Protein AF-A0A9E5ZJD7-F1 (afdb_monomer_lite)

Radius of gyration: 17.49 Å; chains: 1; bounding box: 54×30×44 Å

Secondary structure (DSSP, 8-state):
------------TTS----TT---SS--HHHHHHHHHTT-HHHHHHHHHHHHHHHHHHHHHHHHHHHHH-TT--HHHHHH--HHHHHH--S--HHHHHHHHHHHHHHHHHHHHHHHTTSS-HHHHHHHHHHHHHHHTT---GGGGGGS-----

pLDDT: mean 76.27, std 19.81, range [24.31, 94.44]

Structure (mmCIF, N/CA/C/O backbone):
data_AF-A0A9E5ZJD7-F1
#
_entry.id   AF-A0A9E5ZJD7-F1
#
loop_
_atom_site.group_PDB
_atom_site.id
_atom_site.type_symbol
_atom_site.label_atom_id
_atom_site.label_alt_id
_atom_site.label_comp_id
_atom_site.label_asym_id
_atom_site.label_entity_id
_atom_site.label_seq_id
_atom_site.pdbx_PDB_ins_code
_atom_site.Cartn_x
_atom_site.Cartn_y
_atom_site.Cartn_z
_atom_site.occupancy
_atom_site.B_iso_or_equiv
_atom_site.auth_seq_id
_atom_site.auth_comp_id
_atom_site.auth_asym_id
_atom_site.auth_atom_id
_atom_site.pdbx_PDB_model_num
ATOM 1 N N . MET A 1 1 ? -37.256 17.111 4.298 1.00 28.66 1 MET A N 1
ATOM 2 C CA . MET A 1 1 ? -36.313 16.261 5.060 1.00 28.66 1 MET A CA 1
ATOM 3 C C . MET A 1 1 ? -36.475 14.826 4.581 1.00 28.66 1 MET A C 1
ATOM 5 O O . MET A 1 1 ? -37.540 14.265 4.783 1.00 28.66 1 MET A O 1
ATOM 9 N N . ARG A 1 2 ? -35.495 14.252 3.872 1.00 24.31 2 ARG A N 1
ATOM 10 C CA . ARG A 1 2 ? -35.510 12.820 3.526 1.00 24.31 2 ARG A CA 1
ATOM 11 C C . ARG A 1 2 ? -34.573 12.101 4.486 1.00 24.31 2 ARG A C 1
ATOM 13 O O . ARG A 1 2 ? -33.364 12.289 4.416 1.00 24.31 2 ARG A O 1
ATOM 20 N N . VAL A 1 3 ? -35.155 11.335 5.400 1.00 25.92 3 VAL A N 1
ATOM 21 C CA . VAL A 1 3 ? -34.428 10.406 6.265 1.00 25.92 3 VAL A CA 1
ATOM 22 C C . VAL A 1 3 ? -34.099 9.197 5.395 1.00 25.92 3 VAL A C 1
ATOM 24 O O . VAL A 1 3 ? -34.987 8.424 5.049 1.00 25.92 3 VAL A O 1
ATOM 27 N N . ILE A 1 4 ? -32.847 9.082 4.957 1.00 31.31 4 ILE A N 1
ATOM 28 C CA . ILE A 1 4 ? -32.360 7.865 4.306 1.00 31.31 4 ILE A CA 1
ATOM 29 C C . ILE A 1 4 ? -31.933 6.941 5.444 1.00 31.31 4 ILE A C 1
ATOM 31 O O . ILE A 1 4 ? -30.939 7.212 6.118 1.00 31.31 4 ILE A O 1
ATOM 35 N N . SER A 1 5 ? -32.716 5.895 5.705 1.00 27.66 5 SER A N 1
ATOM 36 C CA . SER A 1 5 ? -32.288 4.829 6.604 1.00 27.66 5 SER A CA 1
ATOM 37 C C . SER A 1 5 ? -31.182 4.030 5.912 1.00 27.66 5 SER A C 1
ATOM 39 O O . SER A 1 5 ? -31.381 3.434 4.855 1.00 27.66 5 SER A O 1
ATOM 41 N N . PHE A 1 6 ? -29.982 4.049 6.490 1.00 35.59 6 PHE A N 1
ATOM 42 C CA . PHE A 1 6 ? -28.896 3.165 6.084 1.00 35.59 6 PHE A CA 1
ATOM 43 C C . PHE A 1 6 ? -29.057 1.866 6.866 1.00 35.59 6 PHE A C 1
ATOM 45 O O . PHE A 1 6 ? -28.852 1.831 8.076 1.00 35.59 6 PHE A O 1
ATOM 52 N N . SER A 1 7 ? -29.499 0.813 6.184 1.00 36.12 7 SER A N 1
ATOM 53 C CA . SER A 1 7 ? -29.645 -0.518 6.760 1.00 36.12 7 SER A CA 1
ATOM 54 C C . SER A 1 7 ? -28.786 -1.505 5.971 1.00 36.12 7 SER A C 1
ATOM 56 O O . SER A 1 7 ? -28.942 -1.628 4.758 1.00 36.12 7 SER A O 1
ATOM 58 N N . VAL A 1 8 ? -27.900 -2.169 6.720 1.00 38.66 8 VAL A N 1
ATOM 59 C CA . VAL A 1 8 ? -27.121 -3.386 6.434 1.00 38.66 8 VAL A CA 1
ATOM 60 C C . VAL A 1 8 ? -26.114 -3.312 5.275 1.00 38.66 8 VAL A C 1
ATOM 62 O O . VAL A 1 8 ? -26.461 -3.328 4.095 1.00 38.66 8 VAL A O 1
ATOM 65 N N . CYS A 1 9 ? -24.823 -3.348 5.625 1.00 37.72 9 CYS A N 1
ATOM 66 C CA . CYS A 1 9 ? -23.766 -3.831 4.735 1.00 37.72 9 CYS A CA 1
ATOM 67 C C . CYS A 1 9 ? -24.047 -5.305 4.391 1.00 37.72 9 CYS A C 1
ATOM 69 O O . CYS A 1 9 ? -23.669 -6.203 5.138 1.00 37.72 9 CYS A O 1
ATOM 71 N N . SER A 1 10 ? -24.733 -5.579 3.282 1.00 38.12 10 SER A N 1
ATOM 72 C CA . SER A 1 10 ? -24.879 -6.947 2.773 1.00 38.12 10 SER A CA 1
ATOM 73 C C . SER A 1 10 ? -23.703 -7.296 1.859 1.00 38.12 10 SER A C 1
ATOM 75 O O . SER A 1 10 ? -23.498 -6.665 0.822 1.00 38.12 10 SER A O 1
ATOM 77 N N . ILE A 1 11 ? -22.931 -8.317 2.237 1.00 38.16 11 ILE A N 1
ATOM 78 C CA . ILE A 1 11 ? -21.921 -8.944 1.377 1.00 38.16 11 ILE A CA 1
ATOM 79 C C . ILE A 1 11 ? -22.650 -9.960 0.499 1.00 38.16 11 ILE A C 1
ATOM 81 O O . ILE A 1 11 ? -23.208 -10.919 1.021 1.00 38.16 11 ILE A O 1
ATOM 85 N N . ASN A 1 12 ? -22.646 -9.766 -0.821 1.00 34.75 12 ASN A N 1
ATOM 86 C CA . ASN A 1 12 ? -23.123 -10.781 -1.756 1.00 34.75 12 ASN A CA 1
ATOM 87 C C . ASN A 1 12 ? -21.938 -11.338 -2.554 1.00 34.75 12 ASN A C 1
ATOM 89 O O . ASN A 1 12 ? -21.145 -10.581 -3.116 1.00 34.75 12 ASN A O 1
ATOM 93 N N . GLU A 1 13 ? -21.813 -12.665 -2.577 1.00 33.31 13 GLU A N 1
ATOM 94 C CA . GLU A 1 13 ? -20.633 -13.430 -3.022 1.00 33.31 13 GLU A CA 1
ATOM 95 C C . GLU A 1 13 ? -20.294 -13.313 -4.518 1.00 33.31 13 GLU A C 1
ATOM 97 O O . GLU A 1 13 ? -19.307 -13.895 -4.963 1.00 33.31 13 GLU A O 1
ATOM 102 N N . LYS A 1 14 ? -21.069 -12.556 -5.307 1.00 35.25 14 LYS A N 1
ATOM 103 C CA . LYS A 1 14 ? -20.859 -12.462 -6.758 1.00 35.25 14 LYS A CA 1
ATOM 104 C C . LYS A 1 14 ? -20.456 -11.113 -7.322 1.00 35.25 14 LYS A C 1
ATOM 106 O O . LYS A 1 14 ? -19.791 -11.131 -8.341 1.00 35.25 14 LYS A O 1
ATOM 111 N N . ASP A 1 15 ? -20.721 -9.976 -6.692 1.00 36.09 15 ASP A N 1
ATOM 112 C CA . ASP A 1 15 ? -20.309 -8.690 -7.265 1.00 36.09 15 ASP A CA 1
ATOM 113 C C . ASP A 1 15 ? -20.388 -7.589 -6.217 1.00 36.09 15 ASP A C 1
ATOM 115 O O . ASP A 1 15 ? -21.468 -7.354 -5.697 1.00 36.09 15 ASP A O 1
ATOM 119 N N . ARG A 1 16 ? -19.255 -6.898 -5.990 1.00 36.22 16 ARG A N 1
ATOM 120 C CA . ARG A 1 16 ? -19.111 -5.534 -5.423 1.00 36.22 16 ARG A CA 1
ATOM 121 C C . ARG A 1 16 ? -19.791 -5.279 -4.057 1.00 36.22 16 ARG A C 1
ATOM 123 O O . ARG A 1 16 ? -20.867 -5.757 -3.748 1.00 36.22 16 ARG A O 1
ATOM 130 N N . ILE A 1 17 ? -19.155 -4.497 -3.173 1.00 39.06 17 ILE A N 1
ATOM 131 C CA . ILE A 1 17 ? -19.912 -3.998 -2.006 1.00 39.06 17 ILE A CA 1
ATOM 132 C C . ILE A 1 17 ? -20.825 -2.903 -2.557 1.00 39.06 17 ILE A C 1
ATOM 134 O O . ILE A 1 17 ? -20.400 -1.770 -2.747 1.00 39.06 17 ILE A O 1
ATOM 138 N N . GLY A 1 18 ? -22.044 -3.286 -2.921 1.00 35.59 18 GLY A N 1
ATOM 139 C CA . GLY A 1 18 ? -23.097 -2.371 -3.316 1.00 35.59 18 GLY A CA 1
ATOM 140 C C . GLY A 1 18 ? -23.908 -2.006 -2.089 1.00 35.59 18 GLY A C 1
ATOM 141 O O . GLY A 1 18 ? -24.871 -2.689 -1.755 1.00 35.59 18 GLY A O 1
ATOM 142 N N . ILE A 1 19 ? -23.556 -0.903 -1.434 1.00 45.00 19 ILE A N 1
ATOM 143 C CA . ILE A 1 19 ? -24.532 -0.195 -0.603 1.00 45.00 19 ILE A CA 1
ATOM 144 C C . ILE A 1 19 ? -25.601 0.268 -1.583 1.00 45.00 19 ILE A C 1
ATOM 146 O O . ILE A 1 19 ? -25.274 0.984 -2.528 1.00 45.00 19 ILE A O 1
ATOM 150 N N . ARG A 1 20 ? -26.831 -0.236 -1.428 1.00 34.41 20 ARG A N 1
ATOM 151 C CA . ARG A 1 20 ? -27.958 -0.083 -2.365 1.00 34.41 20 ARG A CA 1
ATOM 152 C C . ARG A 1 20 ? -28.041 1.373 -2.870 1.00 34.41 20 ARG A C 1
ATOM 154 O O . ARG A 1 20 ? -28.578 2.231 -2.180 1.00 34.41 20 ARG A O 1
ATOM 161 N N . GLY A 1 21 ? -27.461 1.650 -4.046 1.00 38.81 21 GLY A N 1
ATOM 162 C CA . GLY A 1 21 ? -27.427 2.983 -4.670 1.00 38.81 21 GLY A CA 1
ATOM 163 C C . GLY A 1 21 ? -26.061 3.663 -4.887 1.00 38.81 21 GLY A C 1
ATOM 164 O O . GLY A 1 21 ? -26.052 4.732 -5.491 1.00 38.81 21 GLY A O 1
ATOM 165 N N . TYR A 1 22 ? -24.919 3.097 -4.478 1.00 37.94 22 TYR A N 1
ATOM 166 C CA . TYR A 1 22 ? -23.603 3.731 -4.691 1.00 37.94 22 TYR A CA 1
ATOM 167 C C . TYR A 1 22 ? -22.728 2.965 -5.694 1.00 37.94 22 TYR A C 1
ATOM 169 O O . TYR A 1 22 ? -22.174 1.914 -5.392 1.00 37.94 22 TYR A O 1
ATOM 177 N N . VAL A 1 23 ? -22.580 3.536 -6.896 1.00 36.69 23 VAL A N 1
ATOM 178 C CA . VAL A 1 23 ? -21.703 3.060 -7.988 1.00 36.69 23 VAL A CA 1
ATOM 179 C C . VAL A 1 23 ? -20.382 3.835 -7.974 1.00 36.69 23 VAL A C 1
ATOM 181 O O . VAL A 1 23 ? -19.983 4.436 -8.968 1.00 36.69 23 VAL A O 1
ATOM 184 N N . LYS A 1 24 ? -19.708 3.908 -6.825 1.00 40.78 24 LYS A N 1
ATOM 185 C CA . LYS A 1 24 ? -18.363 4.487 -6.797 1.00 40.78 24 LYS A CA 1
ATOM 186 C C . LYS A 1 24 ? -17.431 3.571 -6.031 1.00 40.78 24 LYS A C 1
ATOM 188 O O . LYS A 1 24 ? -17.580 3.398 -4.829 1.00 40.78 24 LYS A O 1
ATOM 193 N N . ASP A 1 25 ? -16.483 3.005 -6.767 1.00 50.72 25 ASP A N 1
ATOM 194 C CA . ASP A 1 25 ? -15.487 2.034 -6.310 1.00 50.72 25 ASP A CA 1
ATOM 195 C C . ASP A 1 25 ? -14.456 2.618 -5.310 1.00 50.72 25 ASP A C 1
ATOM 197 O O . ASP A 1 25 ? -13.486 1.945 -4.979 1.00 50.72 25 ASP A O 1
ATOM 201 N N . GLU A 1 26 ? -14.647 3.851 -4.820 1.00 58.66 26 GLU A N 1
ATOM 202 C CA . GLU A 1 26 ? -13.714 4.544 -3.921 1.00 58.66 26 GLU A CA 1
ATOM 203 C C . GLU A 1 26 ? -14.426 5.109 -2.691 1.00 58.66 26 GLU A C 1
ATOM 205 O O . GLU A 1 26 ? -15.416 5.847 -2.797 1.00 58.66 26 GLU A O 1
ATOM 210 N N . ILE A 1 27 ? -13.878 4.825 -1.508 1.00 66.00 27 ILE A N 1
ATOM 211 C CA . ILE A 1 27 ? -14.379 5.384 -0.251 1.00 66.00 27 ILE A CA 1
ATOM 212 C C . ILE A 1 27 ? -14.078 6.879 -0.219 1.00 66.00 27 ILE A C 1
ATOM 214 O O . ILE A 1 27 ? -12.941 7.349 -0.092 1.00 66.00 27 ILE A O 1
ATOM 218 N N . THR A 1 28 ? -15.139 7.669 -0.337 1.00 68.56 28 THR A N 1
ATOM 219 C CA . THR A 1 28 ? -15.033 9.120 -0.217 1.00 68.56 28 THR A CA 1
ATOM 220 C C . THR A 1 28 ? -14.861 9.521 1.249 1.00 68.56 28 THR A C 1
ATOM 222 O O . THR A 1 28 ? -15.361 8.856 2.157 1.00 68.56 28 THR A O 1
ATOM 225 N N . LYS A 1 29 ? -14.161 10.636 1.492 1.00 70.44 29 LYS A N 1
ATOM 226 C CA . LYS A 1 29 ? -13.963 11.182 2.845 1.00 70.44 29 LYS A CA 1
ATOM 227 C C . LYS A 1 29 ? -15.289 11.360 3.624 1.00 70.44 29 LYS A C 1
ATOM 229 O O . LYS A 1 29 ? -15.340 10.879 4.751 1.00 70.44 29 LYS A O 1
ATOM 234 N N . PRO A 1 30 ? -16.375 11.907 3.033 1.00 73.44 30 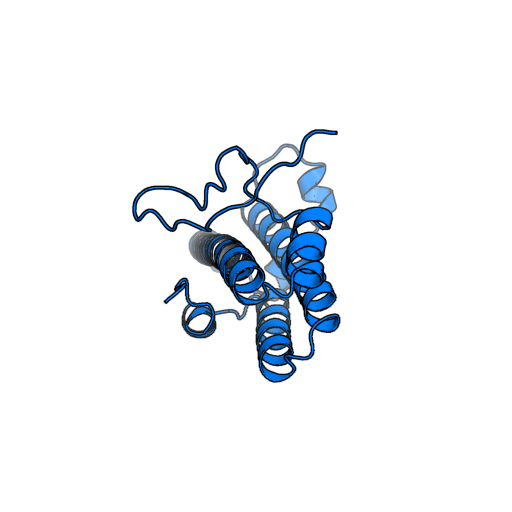PRO A N 1
ATOM 235 C CA . PRO A 1 30 ? -17.669 12.013 3.718 1.00 73.44 30 PRO A CA 1
ATOM 236 C C . PRO A 1 30 ? -18.252 10.663 4.155 1.00 73.44 30 PRO A C 1
ATOM 238 O O . PRO A 1 30 ? -18.942 10.575 5.167 1.00 73.44 30 PRO A O 1
ATOM 241 N N . PHE A 1 31 ? -17.972 9.599 3.399 1.00 74.00 31 PHE A N 1
ATOM 242 C CA . PHE A 1 31 ? -18.470 8.261 3.697 1.00 74.00 31 PHE A CA 1
ATOM 243 C C . PHE A 1 31 ? -17.730 7.626 4.875 1.00 74.00 31 PHE A C 1
ATOM 245 O O . PHE A 1 31 ? -18.345 7.039 5.761 1.00 74.00 31 PHE A O 1
ATOM 252 N N . ALA A 1 32 ? -16.411 7.813 4.932 1.00 76.12 32 ALA A N 1
ATOM 253 C CA . ALA A 1 32 ? -15.623 7.373 6.074 1.00 76.12 32 ALA A CA 1
ATOM 254 C C . ALA A 1 32 ? -15.999 8.122 7.363 1.00 76.12 32 ALA A C 1
ATOM 256 O O . ALA A 1 32 ? -16.164 7.503 8.412 1.00 76.12 32 ALA A O 1
ATOM 257 N N . GLU A 1 33 ? -16.201 9.440 7.279 1.00 76.94 33 GLU A N 1
ATOM 258 C CA . GLU A 1 33 ? -16.643 10.264 8.412 1.00 76.94 33 GLU A CA 1
ATOM 259 C C . GLU A 1 33 ? -18.023 9.841 8.936 1.00 76.94 33 GLU A C 1
ATOM 261 O O . GLU A 1 33 ? -18.242 9.841 10.147 1.00 76.94 33 GLU A O 1
ATOM 266 N N . TYR A 1 34 ? -18.934 9.421 8.050 1.00 82.31 34 TYR A N 1
ATOM 267 C CA . TYR A 1 34 ? -20.234 8.875 8.445 1.00 82.31 34 TYR A CA 1
ATOM 268 C C . TYR A 1 34 ? -20.090 7.628 9.329 1.00 82.31 34 TYR A C 1
ATOM 270 O O . TYR A 1 34 ? -20.705 7.567 10.393 1.00 82.31 34 TYR A O 1
ATOM 278 N N . PHE A 1 35 ? -19.264 6.651 8.941 1.00 81.06 35 PHE A N 1
ATOM 279 C CA . PHE A 1 35 ? -19.062 5.443 9.751 1.00 81.06 35 PHE A CA 1
ATOM 280 C C . PHE A 1 35 ? -18.393 5.740 11.092 1.00 81.06 35 PHE A C 1
ATOM 282 O O . PHE A 1 35 ? -18.823 5.209 12.113 1.00 81.06 35 PHE A O 1
ATOM 289 N N . ILE A 1 36 ? -17.400 6.636 11.111 1.00 80.44 36 ILE A N 1
ATOM 290 C CA . ILE A 1 36 ? -16.744 7.073 12.353 1.00 80.44 36 ILE A CA 1
ATOM 291 C C . ILE A 1 36 ? -17.770 7.720 13.291 1.00 80.44 36 ILE A C 1
ATOM 293 O O . ILE A 1 36 ? -17.838 7.366 14.466 1.00 80.44 36 ILE A O 1
ATOM 297 N N . LYS A 1 37 ? -18.620 8.617 12.773 1.00 83.25 37 LYS A N 1
ATOM 298 C CA . LYS A 1 37 ? -19.654 9.301 13.564 1.00 83.25 37 LYS A CA 1
ATOM 299 C C . LYS A 1 37 ? -20.698 8.340 14.140 1.00 83.25 37 LYS A C 1
ATOM 301 O O . LYS A 1 37 ? -21.195 8.581 15.235 1.00 83.25 37 LYS A O 1
ATOM 306 N N . ASN A 1 38 ? -21.026 7.270 13.418 1.00 83.38 38 ASN A N 1
ATOM 307 C CA . ASN A 1 38 ? -21.976 6.249 13.867 1.00 83.38 38 ASN A CA 1
ATOM 308 C C . ASN A 1 38 ? -21.316 5.098 14.649 1.00 83.38 38 ASN A C 1
ATOM 310 O O . ASN A 1 38 ? -21.993 4.126 14.970 1.00 83.38 38 ASN A O 1
ATOM 314 N N . ASN A 1 39 ? -20.018 5.200 14.960 1.00 78.81 39 ASN A N 1
ATOM 315 C CA . ASN A 1 39 ? -19.233 4.169 15.643 1.00 78.81 39 ASN A CA 1
ATOM 316 C C . ASN A 1 39 ? -19.231 2.796 14.930 1.00 78.81 39 ASN A C 1
ATOM 318 O O . ASN A 1 39 ? -19.053 1.755 15.560 1.00 78.81 39 ASN A O 1
ATOM 322 N N . ASP A 1 40 ? -19.398 2.784 13.606 1.00 82.12 40 ASP A N 1
ATOM 323 C CA . ASP A 1 40 ? -19.409 1.575 12.776 1.00 82.12 40 ASP A CA 1
ATOM 324 C C . ASP A 1 40 ? -18.035 1.354 12.124 1.00 82.12 40 ASP A C 1
ATOM 326 O O . ASP A 1 40 ? -17.822 1.451 10.911 1.00 82.12 40 ASP A O 1
ATOM 330 N N . LEU A 1 41 ? -17.047 1.106 12.986 1.00 79.94 41 LEU A N 1
ATOM 331 C CA . LEU A 1 41 ? -15.654 0.919 12.579 1.00 79.94 41 LEU A CA 1
ATOM 332 C C . LEU A 1 41 ? -15.438 -0.382 11.802 1.00 79.94 41 LEU A C 1
ATOM 334 O O . LEU A 1 41 ? -14.488 -0.482 11.027 1.00 79.94 41 LEU A O 1
ATOM 338 N N . ILE A 1 42 ? -16.308 -1.373 11.996 1.00 80.19 42 ILE A N 1
ATOM 339 C CA . ILE A 1 42 ? -16.219 -2.664 11.313 1.00 80.19 42 ILE A CA 1
ATOM 340 C C . ILE A 1 42 ? -16.533 -2.475 9.826 1.00 80.19 42 ILE 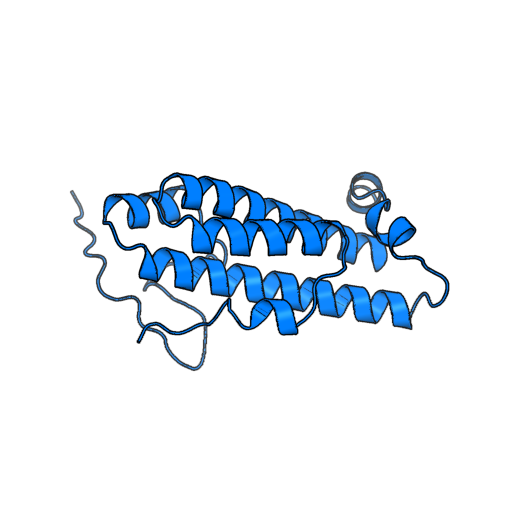A C 1
ATOM 342 O O . ILE A 1 42 ? -15.731 -2.884 8.985 1.00 80.19 42 ILE A O 1
ATOM 346 N N . CYS A 1 43 ? -17.630 -1.790 9.482 1.00 77.75 43 CYS A N 1
ATOM 347 C CA . CYS A 1 43 ? -17.952 -1.512 8.082 1.00 77.75 43 CYS A CA 1
ATOM 348 C C . CYS A 1 43 ? -16.886 -0.644 7.408 1.00 77.75 43 CYS A C 1
ATOM 350 O O . CYS A 1 43 ? -16.499 -0.929 6.271 1.00 77.75 43 CYS A O 1
ATOM 352 N N . LEU A 1 44 ? -16.364 0.369 8.114 1.00 80.50 44 LEU A N 1
ATOM 353 C CA . LEU A 1 44 ? -15.261 1.192 7.612 1.00 80.50 44 LEU A CA 1
ATOM 354 C C . LEU A 1 44 ? -14.042 0.331 7.259 1.00 80.50 44 LEU A C 1
ATOM 356 O O . LEU A 1 44 ? -13.513 0.446 6.153 1.00 80.50 44 LEU A O 1
ATOM 360 N N . LYS A 1 45 ? -13.633 -0.561 8.172 1.00 82.81 45 LYS A N 1
ATOM 361 C CA . LYS A 1 45 ? -12.505 -1.471 7.950 1.00 82.81 45 LYS A CA 1
ATOM 362 C C . LYS A 1 45 ? -12.741 -2.378 6.757 1.00 82.81 45 LYS A C 1
ATOM 364 O O . LYS A 1 45 ? -11.915 -2.402 5.855 1.00 82.81 45 LYS A O 1
ATOM 369 N N . VAL A 1 46 ? -13.882 -3.057 6.692 1.00 80.81 46 VAL A N 1
ATOM 370 C CA . VAL A 1 46 ? -14.189 -4.004 5.607 1.00 80.81 46 VAL A CA 1
ATOM 371 C C . VAL A 1 46 ? -14.160 -3.331 4.234 1.00 80.81 46 VAL A C 1
ATOM 373 O O . VAL A 1 46 ? -13.602 -3.883 3.282 1.00 80.81 46 VAL A O 1
ATOM 376 N N . LEU A 1 47 ? -14.722 -2.126 4.124 1.00 78.38 47 LEU A N 1
ATOM 377 C CA . LEU A 1 47 ? -14.698 -1.356 2.884 1.00 78.38 47 LEU A CA 1
ATOM 378 C C . LEU A 1 47 ? -13.262 -0.971 2.500 1.00 78.38 47 LEU A C 1
ATOM 380 O O . LEU A 1 47 ? -12.838 -1.229 1.370 1.00 78.38 47 LEU A O 1
ATOM 384 N N . CYS A 1 48 ? -12.503 -0.381 3.430 1.00 83.25 48 CYS A N 1
ATOM 385 C CA . CYS A 1 48 ? -11.139 0.080 3.165 1.00 83.25 48 CYS A CA 1
ATOM 386 C C . CYS A 1 48 ? -10.192 -1.082 2.852 1.00 83.25 48 CYS A C 1
ATOM 388 O O . CYS A 1 48 ? -9.403 -1.000 1.914 1.00 83.25 48 CYS A O 1
ATOM 390 N N . GLU A 1 49 ? -10.297 -2.188 3.586 1.00 85.38 49 GLU A N 1
ATOM 391 C CA . GLU A 1 49 ? -9.508 -3.399 3.366 1.00 85.38 49 GLU A CA 1
ATOM 392 C C . GLU A 1 49 ? -9.751 -4.000 1.986 1.00 85.38 49 GLU A C 1
ATOM 394 O O . GLU A 1 49 ? -8.804 -4.423 1.318 1.00 85.38 49 GLU A O 1
ATOM 399 N N . LYS A 1 50 ? -11.006 -3.998 1.523 1.00 82.06 50 LYS A N 1
ATOM 400 C CA . LYS A 1 50 ? -11.347 -4.453 0.176 1.00 82.06 50 LYS A CA 1
ATOM 401 C C . LYS A 1 50 ? -10.667 -3.589 -0.886 1.00 82.06 50 LYS A C 1
ATOM 403 O O . LYS A 1 50 ? -10.044 -4.136 -1.795 1.00 82.06 50 LYS A O 1
ATOM 408 N N . GLU A 1 51 ? -10.758 -2.266 -0.764 1.00 83.56 51 GLU A N 1
ATOM 409 C CA . GLU A 1 51 ? -10.160 -1.333 -1.727 1.00 83.56 51 GLU A CA 1
ATOM 410 C C . GLU A 1 51 ? -8.622 -1.427 -1.739 1.00 83.56 51 GLU A C 1
ATOM 412 O O . GLU A 1 51 ? -8.010 -1.532 -2.806 1.00 83.56 51 GLU A O 1
ATOM 417 N N . ILE A 1 52 ? -7.999 -1.475 -0.556 1.00 87.31 52 ILE A N 1
ATOM 418 C CA . ILE A 1 52 ? -6.548 -1.640 -0.383 1.00 87.31 52 ILE A CA 1
ATOM 419 C C . ILE A 1 52 ? -6.073 -2.936 -1.031 1.00 87.31 52 ILE A C 1
ATOM 421 O O . ILE A 1 52 ? -5.090 -2.933 -1.773 1.00 87.31 52 ILE A O 1
ATOM 425 N N . ARG A 1 53 ? -6.777 -4.044 -0.786 1.00 87.44 53 ARG A N 1
ATOM 426 C CA . ARG A 1 53 ? -6.398 -5.348 -1.323 1.00 87.44 53 ARG A CA 1
ATOM 427 C C . ARG A 1 53 ? -6.400 -5.363 -2.847 1.00 87.44 53 ARG A C 1
ATOM 429 O O . ARG A 1 53 ? -5.400 -5.777 -3.426 1.00 87.44 53 ARG A O 1
ATOM 436 N N . PHE A 1 54 ? -7.469 -4.887 -3.487 1.00 85.19 54 PHE A N 1
ATOM 437 C CA . PHE A 1 54 ? -7.535 -4.854 -4.952 1.00 85.19 54 PHE A CA 1
ATOM 438 C C . PHE A 1 54 ? -6.416 -4.008 -5.554 1.00 85.19 54 PHE A C 1
ATOM 440 O O . PHE A 1 54 ? -5.701 -4.475 -6.438 1.00 85.19 54 PHE A O 1
ATOM 447 N N . LYS A 1 55 ? -6.206 -2.794 -5.032 1.00 86.94 55 LYS A N 1
ATOM 448 C CA . LYS A 1 55 ? -5.165 -1.900 -5.552 1.00 86.94 55 LYS A CA 1
ATOM 449 C C . LYS A 1 55 ? -3.753 -2.464 -5.321 1.00 86.94 55 LYS A C 1
ATOM 451 O O . LYS A 1 55 ? -2.908 -2.330 -6.200 1.00 86.94 55 LYS A O 1
ATOM 456 N N . ILE A 1 56 ? -3.481 -3.142 -4.198 1.00 90.19 56 ILE A N 1
ATOM 457 C CA . ILE A 1 56 ? -2.185 -3.818 -3.987 1.00 90.19 56 ILE A CA 1
ATOM 458 C C . ILE A 1 56 ? -2.020 -5.012 -4.933 1.00 90.19 56 ILE A C 1
ATOM 460 O O . ILE A 1 56 ? -0.934 -5.203 -5.478 1.00 90.19 56 ILE A O 1
ATOM 464 N N . GLU A 1 57 ? -3.062 -5.815 -5.149 1.00 89.00 57 GLU A N 1
ATOM 465 C CA . GLU A 1 57 ? -3.015 -6.942 -6.087 1.00 89.00 57 GLU A CA 1
ATOM 466 C C . GLU A 1 57 ? -2.737 -6.471 -7.529 1.00 89.00 57 GLU A C 1
ATOM 468 O O . GLU A 1 57 ? -1.907 -7.080 -8.213 1.00 89.00 57 GLU A O 1
ATOM 473 N N . ASP A 1 58 ? -3.327 -5.350 -7.956 1.00 87.81 58 ASP A N 1
ATOM 474 C CA . ASP A 1 58 ? -3.038 -4.716 -9.249 1.00 87.81 58 ASP A CA 1
ATOM 475 C C . ASP A 1 58 ? -1.594 -4.204 -9.343 1.00 87.81 58 ASP A C 1
ATOM 477 O O . ASP A 1 58 ? -0.915 -4.445 -10.350 1.00 87.81 58 ASP A O 1
ATOM 481 N N . THR A 1 59 ? -1.080 -3.563 -8.287 1.00 89.06 59 THR A N 1
ATOM 482 C CA . THR A 1 59 ? 0.326 -3.135 -8.218 1.00 89.06 59 THR A CA 1
ATOM 483 C C . THR A 1 59 ? 1.268 -4.335 -8.307 1.00 89.06 59 THR A C 1
ATOM 485 O O . THR A 1 59 ? 2.204 -4.320 -9.104 1.00 89.06 59 THR A O 1
ATOM 488 N N . LEU A 1 60 ? 1.003 -5.417 -7.567 1.00 91.25 60 LEU A N 1
ATOM 489 C CA . LEU A 1 60 ? 1.798 -6.650 -7.614 1.00 91.25 60 LEU A CA 1
ATOM 490 C C . LEU A 1 60 ? 1.809 -7.280 -9.009 1.00 91.25 60 LEU A C 1
ATOM 492 O O . LEU A 1 60 ? 2.851 -7.754 -9.467 1.00 91.25 60 LEU A O 1
ATOM 496 N N . LYS A 1 61 ? 0.661 -7.278 -9.694 1.00 90.06 61 LYS A N 1
ATOM 497 C CA . LYS A 1 61 ? 0.554 -7.754 -11.075 1.00 90.06 61 LYS A CA 1
ATOM 498 C C . LYS A 1 61 ? 1.376 -6.883 -12.024 1.00 90.06 61 LYS A C 1
ATOM 500 O O . LYS A 1 61 ? 2.096 -7.420 -12.858 1.00 90.06 61 LYS A O 1
ATOM 505 N N . CYS A 1 62 ? 1.336 -5.560 -11.864 1.00 89.50 62 CYS A N 1
ATOM 506 C CA . CYS A 1 62 ? 2.162 -4.654 -12.661 1.00 89.50 62 CYS A CA 1
ATOM 507 C C . CYS A 1 62 ? 3.660 -4.861 -12.401 1.00 89.50 62 CYS A C 1
ATOM 509 O O . CYS A 1 62 ? 4.414 -4.964 -13.360 1.00 89.50 62 CYS A O 1
ATOM 511 N N . VAL A 1 63 ? 4.094 -4.996 -11.140 1.00 90.38 63 VAL A N 1
ATOM 512 C CA . VAL A 1 63 ? 5.501 -5.293 -10.796 1.00 90.38 63 VAL A CA 1
ATOM 513 C C . VAL A 1 63 ? 5.962 -6.591 -11.453 1.00 90.38 63 VAL A C 1
ATOM 515 O O . VAL A 1 63 ? 7.070 -6.648 -11.983 1.00 90.38 63 VAL A O 1
ATOM 518 N N . LYS A 1 64 ? 5.120 -7.632 -11.436 1.00 90.88 64 LYS A N 1
ATOM 519 C CA . LYS A 1 64 ? 5.420 -8.897 -12.109 1.00 90.88 64 LYS A CA 1
ATOM 520 C C . LYS A 1 64 ? 5.645 -8.680 -13.609 1.00 90.88 64 LYS A C 1
ATOM 522 O O . LYS A 1 64 ? 6.695 -9.069 -14.104 1.00 90.88 64 LYS A O 1
ATOM 527 N N . ASN A 1 65 ? 4.718 -8.003 -14.285 1.00 89.81 65 ASN A N 1
ATOM 528 C CA . ASN A 1 65 ? 4.837 -7.732 -15.717 1.00 89.81 65 ASN A CA 1
ATOM 529 C C . ASN A 1 65 ? 6.095 -6.903 -16.038 1.00 89.81 65 ASN A C 1
ATOM 531 O O . ASN A 1 65 ? 6.775 -7.184 -17.014 1.00 89.81 65 ASN A O 1
ATOM 535 N N . VAL A 1 66 ? 6.448 -5.913 -15.204 1.00 88.62 66 VAL A N 1
ATOM 536 C CA . VAL A 1 66 ? 7.669 -5.111 -15.415 1.00 88.62 66 VAL A CA 1
ATOM 537 C C . VAL A 1 66 ? 8.913 -5.976 -15.320 1.00 88.62 66 VAL A C 1
ATOM 539 O O . VAL A 1 66 ? 9.810 -5.824 -16.137 1.00 88.62 66 VAL A O 1
ATOM 542 N N . LYS A 1 67 ? 8.969 -6.907 -14.369 1.00 88.81 67 LYS A N 1
ATOM 543 C CA . LYS A 1 67 ? 10.110 -7.821 -14.254 1.00 88.81 67 LYS A CA 1
ATOM 544 C C . LYS A 1 67 ? 10.193 -8.817 -15.409 1.00 88.81 67 LYS A C 1
ATOM 546 O O . LYS A 1 67 ? 11.295 -9.229 -15.742 1.00 88.81 67 LYS A O 1
ATOM 551 N N . GLU A 1 68 ? 9.061 -9.206 -15.991 1.00 90.31 68 GLU A N 1
ATOM 552 C CA . GLU A 1 68 ? 9.012 -10.093 -17.160 1.00 90.31 68 GLU A CA 1
ATOM 553 C C . GLU A 1 68 ? 9.453 -9.364 -18.441 1.00 90.31 68 GLU A C 1
ATOM 555 O O . GLU A 1 68 ? 10.290 -9.886 -19.174 1.00 90.31 68 GLU A O 1
ATOM 560 N N . ASP A 1 69 ? 8.969 -8.138 -18.666 1.00 88.50 69 ASP A N 1
ATOM 561 C CA . ASP A 1 69 ? 9.255 -7.360 -19.882 1.00 88.50 69 ASP A CA 1
ATOM 562 C C . ASP A 1 69 ? 10.604 -6.613 -19.818 1.00 88.50 69 ASP A C 1
ATOM 564 O O . ASP A 1 69 ? 11.252 -6.389 -20.841 1.00 88.50 69 ASP A O 1
ATOM 568 N N . TYR A 1 70 ? 11.058 -6.242 -18.615 1.00 87.69 70 TYR A N 1
ATOM 569 C CA . TYR A 1 70 ? 12.276 -5.462 -18.374 1.00 87.69 70 TYR A CA 1
ATOM 570 C C . TYR A 1 70 ? 13.182 -6.140 -17.331 1.00 87.69 70 TYR A C 1
ATOM 572 O O . TYR A 1 70 ? 13.358 -5.668 -16.208 1.00 87.69 70 TYR A O 1
ATOM 580 N N . LEU A 1 71 ? 13.818 -7.247 -17.725 1.00 81.38 71 LEU A N 1
ATOM 581 C CA . LEU A 1 71 ? 14.641 -8.106 -16.851 1.00 81.38 71 LEU A CA 1
ATOM 582 C C . LEU A 1 71 ? 15.808 -7.399 -16.134 1.00 81.38 71 LEU A C 1
ATOM 584 O O . LEU A 1 71 ? 16.284 -7.889 -15.112 1.00 81.38 71 LEU A O 1
ATOM 588 N N . LYS A 1 72 ? 16.296 -6.275 -16.673 1.00 85.94 72 LYS A N 1
ATOM 589 C CA . LYS A 1 72 ? 17.404 -5.495 -16.091 1.00 85.94 72 LYS A CA 1
ATOM 590 C C . LYS A 1 72 ? 16.937 -4.354 -15.186 1.00 85.94 72 LYS A C 1
ATOM 592 O O . LYS A 1 72 ? 17.778 -3.747 -14.534 1.00 85.94 72 LYS A O 1
ATOM 597 N N . THR A 1 73 ? 15.636 -4.059 -15.153 1.00 86.25 73 THR A N 1
ATOM 598 C CA . THR A 1 73 ? 15.122 -2.911 -14.407 1.00 86.25 73 THR A CA 1
ATOM 599 C C . THR A 1 73 ? 15.157 -3.180 -12.912 1.00 86.25 73 THR A C 1
ATOM 601 O O . THR A 1 73 ? 14.586 -4.155 -12.412 1.00 86.25 73 THR A O 1
ATOM 604 N N . THR A 1 74 ? 15.814 -2.285 -12.186 1.00 88.19 74 THR A N 1
ATOM 605 C CA . THR A 1 74 ? 15.904 -2.359 -10.728 1.00 88.19 74 THR A CA 1
ATOM 606 C C . THR A 1 74 ? 14.649 -1.780 -10.076 1.00 88.19 74 THR A C 1
ATOM 608 O O . THR A 1 74 ? 13.936 -0.958 -10.650 1.00 88.19 74 THR A O 1
ATOM 611 N N . THR A 1 75 ? 14.355 -2.181 -8.838 1.00 86.31 75 THR A N 1
ATOM 612 C CA . THR A 1 75 ? 13.222 -1.613 -8.085 1.00 86.31 75 THR A CA 1
ATOM 613 C C . THR A 1 75 ? 13.366 -0.094 -7.896 1.00 86.31 75 THR A C 1
ATOM 615 O O . THR A 1 75 ? 12.369 0.618 -7.888 1.00 86.31 75 THR A O 1
ATOM 618 N N . GLU A 1 76 ? 14.595 0.414 -7.780 1.00 87.25 76 GLU A N 1
ATOM 619 C CA . GLU A 1 76 ? 14.892 1.846 -7.629 1.00 87.25 76 GLU A CA 1
ATOM 620 C C . GLU A 1 76 ? 14.537 2.645 -8.888 1.00 87.25 76 GLU A C 1
ATOM 622 O O . GLU A 1 76 ? 13.951 3.723 -8.791 1.00 87.25 76 GLU A O 1
ATOM 627 N N . GLU A 1 77 ? 14.797 2.092 -10.073 1.00 86.62 77 GLU A N 1
ATOM 628 C CA . GLU A 1 77 ? 14.362 2.674 -11.350 1.00 86.62 77 GLU A CA 1
ATOM 629 C C . GLU A 1 77 ? 12.835 2.678 -11.481 1.00 86.62 77 GLU A C 1
ATOM 631 O O . GLU A 1 77 ? 12.256 3.639 -11.983 1.00 86.62 77 GLU A O 1
ATOM 636 N N . MET A 1 78 ? 12.158 1.632 -10.990 1.00 88.06 78 MET A N 1
ATOM 637 C CA . MET A 1 78 ? 10.690 1.588 -10.991 1.00 88.06 78 MET A CA 1
ATOM 638 C C . MET A 1 78 ? 10.084 2.665 -10.084 1.00 88.06 78 MET A C 1
ATOM 640 O O . MET A 1 78 ? 9.069 3.259 -10.441 1.00 88.06 78 MET A O 1
ATOM 644 N N . ILE A 1 79 ? 10.693 2.904 -8.918 1.00 87.75 79 ILE A N 1
ATOM 645 C CA . ILE A 1 79 ? 10.232 3.895 -7.934 1.00 87.75 79 ILE A CA 1
ATOM 646 C C . ILE A 1 79 ? 10.544 5.322 -8.394 1.00 87.75 79 ILE A C 1
ATOM 648 O O . ILE A 1 79 ? 9.716 6.210 -8.219 1.00 87.75 79 ILE A O 1
ATOM 652 N N . SER A 1 80 ? 11.725 5.551 -8.972 1.00 87.25 80 SER A N 1
ATOM 653 C CA . SER A 1 80 ? 12.181 6.885 -9.396 1.00 87.25 80 SER A CA 1
ATOM 654 C C . SER A 1 80 ? 11.587 7.353 -10.728 1.00 87.25 80 SER A C 1
ATOM 656 O O . SER A 1 80 ? 11.851 8.472 -11.168 1.00 87.25 80 SER A O 1
ATOM 658 N N . TYR A 1 81 ? 10.766 6.522 -11.371 1.00 87.06 81 TYR A N 1
ATOM 659 C CA . TYR A 1 81 ? 10.155 6.832 -12.654 1.00 87.06 81 TYR A CA 1
ATOM 660 C C . TYR A 1 81 ? 9.265 8.083 -12.586 1.00 87.06 81 TYR A C 1
ATOM 662 O O . TYR A 1 81 ? 8.305 8.135 -11.811 1.00 87.06 81 TYR A O 1
ATOM 670 N N . ASN A 1 82 ? 9.551 9.067 -13.447 1.00 84.56 82 ASN A N 1
ATOM 671 C CA . ASN A 1 82 ? 8.823 10.332 -13.470 1.00 84.56 82 ASN A CA 1
ATOM 672 C C . ASN A 1 82 ? 7.380 10.138 -13.957 1.00 84.56 82 ASN A C 1
ATOM 674 O O . ASN A 1 82 ? 7.100 9.989 -15.151 1.00 84.56 82 ASN A O 1
ATOM 678 N N . LEU A 1 83 ? 6.452 10.165 -13.003 1.00 83.69 83 LEU A N 1
ATOM 679 C CA . LEU A 1 83 ? 5.036 10.002 -13.278 1.00 83.69 83 LEU A CA 1
ATOM 680 C C . LEU A 1 83 ? 4.448 11.185 -14.053 1.00 83.69 83 LEU A C 1
ATOM 682 O O . LEU A 1 83 ? 3.586 10.968 -14.903 1.00 83.69 83 LEU A O 1
ATOM 686 N N . GLU A 1 84 ? 4.908 12.412 -13.799 1.00 84.06 84 GLU A N 1
ATOM 687 C CA . GLU A 1 84 ? 4.396 13.602 -14.486 1.00 84.06 84 GLU A CA 1
ATOM 688 C C . GLU A 1 84 ? 4.704 13.557 -15.979 1.00 84.06 84 GLU A C 1
ATOM 690 O O . GLU A 1 84 ? 3.847 13.869 -16.806 1.00 84.06 84 GLU A O 1
ATOM 695 N N . ASP A 1 85 ? 5.916 13.134 -16.334 1.00 82.62 85 ASP A N 1
ATOM 696 C CA . ASP A 1 85 ? 6.317 13.001 -17.733 1.00 82.62 85 ASP A CA 1
ATOM 697 C C . ASP A 1 85 ? 5.490 11.920 -18.426 1.00 82.62 85 ASP A C 1
ATOM 699 O O . ASP A 1 85 ? 4.979 12.134 -19.526 1.00 82.62 85 ASP A O 1
ATOM 703 N N . TYR A 1 86 ? 5.246 10.793 -17.757 1.00 83.56 86 TYR A N 1
ATOM 704 C CA . TYR A 1 86 ? 4.340 9.774 -18.278 1.00 83.56 86 TYR A CA 1
ATOM 705 C C . TYR A 1 86 ? 2.902 10.268 -18.434 1.00 83.56 86 TYR A C 1
ATOM 707 O O . TYR A 1 86 ? 2.277 9.966 -19.440 1.00 83.56 86 TYR A O 1
ATOM 715 N N . GLN A 1 87 ? 2.377 11.065 -17.503 1.00 82.56 87 GLN A N 1
ATOM 716 C CA . GLN A 1 87 ? 1.030 11.634 -17.627 1.00 82.56 87 GLN A CA 1
ATOM 717 C C . GLN A 1 87 ? 0.920 12.649 -18.775 1.00 82.56 87 GLN A C 1
ATOM 719 O O . GLN A 1 87 ? -0.135 12.754 -19.404 1.00 82.56 87 GLN A O 1
ATOM 724 N N . LYS A 1 88 ? 2.002 13.380 -19.077 1.00 84.88 88 LYS A N 1
ATOM 725 C CA . LYS A 1 88 ? 2.085 14.281 -20.241 1.00 84.88 88 LYS A CA 1
ATOM 726 C C . LYS A 1 88 ? 2.182 13.503 -21.554 1.00 84.88 88 LYS A C 1
ATOM 728 O O . LYS A 1 88 ? 1.691 13.961 -22.588 1.00 84.88 88 LYS A O 1
ATOM 733 N N . THR A 1 89 ? 2.801 12.326 -21.523 1.00 77.75 89 THR A N 1
ATOM 734 C CA . THR A 1 89 ? 2.997 11.493 -22.706 1.00 77.75 89 THR A CA 1
ATOM 735 C C . THR A 1 89 ? 1.755 10.631 -22.946 1.00 77.75 89 THR A C 1
ATOM 737 O O . THR A 1 89 ? 1.369 9.817 -22.121 1.00 77.75 89 THR A O 1
ATOM 740 N N . LYS A 1 90 ? 1.109 10.740 -24.112 1.00 76.12 90 LYS A N 1
ATOM 741 C CA . LYS A 1 90 ? -0.044 9.875 -24.455 1.00 76.12 90 LYS A CA 1
ATOM 742 C C . LYS A 1 90 ? 0.352 8.427 -24.802 1.00 76.12 90 LYS A C 1
ATOM 744 O O . LYS A 1 90 ? -0.484 7.671 -25.294 1.00 76.12 90 LYS A O 1
ATOM 749 N N . SER A 1 91 ? 1.614 8.042 -24.605 1.00 79.62 91 SER A N 1
ATOM 750 C CA . SER A 1 91 ? 2.125 6.711 -24.930 1.00 79.62 91 SER A CA 1
ATOM 751 C C . SER A 1 91 ? 2.066 5.780 -23.721 1.00 79.62 91 SER A C 1
ATOM 753 O O . SER A 1 91 ? 2.351 6.153 -22.586 1.00 79.62 91 SER A O 1
ATOM 755 N N . TYR A 1 92 ? 1.687 4.530 -23.972 1.00 81.69 92 TYR A N 1
ATOM 756 C CA . TYR A 1 92 ? 1.662 3.500 -22.944 1.00 81.69 92 TYR A CA 1
ATOM 757 C C . TYR A 1 92 ? 3.086 3.099 -22.546 1.00 81.69 92 TYR A C 1
ATOM 759 O O . TYR A 1 92 ? 3.890 2.731 -23.400 1.00 81.69 92 TYR A O 1
ATOM 767 N N . HIS A 1 93 ? 3.372 3.102 -21.244 1.00 85.12 93 HIS A N 1
ATOM 768 C CA . HIS A 1 93 ? 4.628 2.615 -20.686 1.00 85.12 93 HIS A CA 1
ATOM 769 C C . HIS A 1 93 ? 4.353 1.823 -19.411 1.00 85.12 93 HIS A C 1
ATOM 771 O O . HIS A 1 93 ? 3.652 2.290 -18.510 1.00 85.12 93 HIS A O 1
ATOM 777 N N . LEU A 1 94 ? 4.902 0.613 -19.320 1.00 87.56 94 LEU A N 1
ATOM 778 C CA . LEU A 1 94 ? 4.570 -0.321 -18.247 1.00 87.56 94 LEU A CA 1
ATOM 779 C C . LEU A 1 94 ? 5.029 0.188 -16.868 1.00 87.56 94 LEU A C 1
ATOM 781 O O . LEU A 1 94 ? 4.279 0.102 -15.896 1.00 87.56 94 LEU A O 1
ATOM 785 N N . ILE A 1 95 ? 6.221 0.793 -16.803 1.00 88.19 95 ILE A N 1
ATOM 786 C CA . ILE A 1 95 ? 6.747 1.416 -15.576 1.00 88.19 95 ILE A CA 1
ATOM 787 C C . ILE A 1 95 ? 5.921 2.658 -15.204 1.00 88.19 95 ILE A C 1
ATOM 789 O O . ILE A 1 95 ? 5.638 2.880 -14.031 1.00 88.19 95 ILE A O 1
ATOM 793 N N . GLY A 1 96 ? 5.425 3.412 -16.193 1.00 87.69 96 GLY A N 1
ATOM 794 C CA . GLY A 1 96 ? 4.538 4.555 -15.945 1.00 87.69 96 GLY A CA 1
ATOM 795 C C . GLY A 1 96 ? 3.181 4.135 -15.393 1.00 87.69 96 GLY A C 1
ATOM 796 O O . GLY A 1 96 ? 2.675 4.720 -14.434 1.00 87.69 96 GLY A O 1
ATOM 797 N N . LYS A 1 97 ? 2.627 3.037 -15.916 1.00 88.69 97 LYS A N 1
ATOM 798 C CA . LYS A 1 97 ? 1.432 2.399 -15.358 1.00 88.69 97 LYS A CA 1
ATOM 799 C C . LYS A 1 97 ? 1.667 1.927 -13.922 1.00 88.69 97 LYS A C 1
ATOM 801 O O . LYS A 1 97 ? 0.821 2.194 -13.072 1.00 88.69 97 LYS A O 1
ATOM 806 N N . LEU A 1 98 ? 2.794 1.268 -13.640 1.00 89.56 98 LEU A N 1
ATOM 807 C CA . LEU A 1 98 ? 3.170 0.856 -12.282 1.00 89.56 98 LEU A CA 1
ATOM 808 C C . LEU A 1 98 ? 3.265 2.063 -11.336 1.00 89.56 98 LEU A C 1
ATOM 810 O O . LEU A 1 98 ? 2.688 2.023 -10.250 1.00 89.56 98 LEU A O 1
ATOM 814 N N . SER A 1 99 ? 3.937 3.135 -11.758 1.00 88.62 99 SER A N 1
ATOM 815 C CA . SER A 1 99 ? 4.077 4.368 -10.977 1.00 88.62 99 SER A CA 1
ATOM 816 C C . SER A 1 99 ? 2.706 4.987 -10.660 1.00 88.62 99 SER A C 1
ATOM 818 O O . SER A 1 99 ? 2.411 5.280 -9.502 1.00 88.62 99 SER A O 1
ATOM 820 N N . SER A 1 100 ? 1.785 5.025 -11.634 1.00 87.88 100 SER A N 1
ATOM 821 C CA . SER A 1 100 ? 0.405 5.492 -11.416 1.00 87.88 100 SER A CA 1
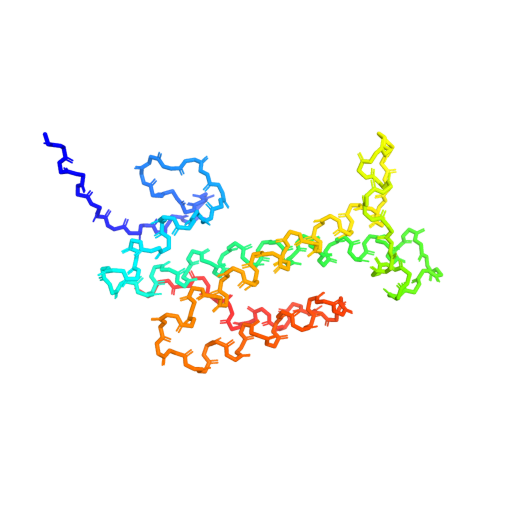ATOM 822 C C . SER A 1 100 ? -0.381 4.635 -10.415 1.00 87.88 100 SER A C 1
ATOM 824 O O . SER A 1 100 ? -1.086 5.172 -9.558 1.00 87.88 100 SER A O 1
ATOM 826 N N . TRP A 1 101 ? -0.288 3.303 -10.500 1.00 86.56 101 TRP A N 1
ATOM 827 C CA . TRP A 1 101 ? -0.940 2.420 -9.524 1.00 86.56 101 TRP A CA 1
ATOM 828 C C . TRP A 1 101 ? -0.354 2.589 -8.127 1.00 86.56 101 TRP A C 1
ATOM 830 O O . TRP A 1 101 ? -1.114 2.652 -7.160 1.00 86.56 101 TRP A O 1
ATOM 840 N N . SER A 1 102 ? 0.971 2.722 -8.041 1.00 88.81 102 SER A N 1
ATOM 841 C CA . SER A 1 102 ? 1.716 2.911 -6.794 1.00 88.81 102 SER A CA 1
ATOM 842 C C . SER A 1 102 ? 1.321 4.218 -6.106 1.00 88.81 102 SER A C 1
ATOM 844 O O . SER A 1 102 ? 0.986 4.210 -4.926 1.00 88.81 102 SER A O 1
ATOM 846 N N . GLU A 1 103 ? 1.241 5.327 -6.841 1.00 89.69 103 GLU A N 1
ATOM 847 C CA . GLU A 1 103 ? 0.769 6.603 -6.295 1.00 89.69 103 GLU A CA 1
ATOM 848 C C . GLU A 1 103 ? -0.668 6.494 -5.756 1.00 89.69 103 GLU A C 1
ATOM 850 O O . GLU A 1 103 ? -0.948 6.892 -4.624 1.00 89.69 103 GLU A O 1
ATOM 855 N N . LYS A 1 104 ? -1.579 5.876 -6.520 1.00 88.12 104 LYS A N 1
ATOM 856 C CA . LYS A 1 104 ? -2.984 5.712 -6.110 1.00 88.12 104 LYS A CA 1
ATOM 857 C C . LYS A 1 104 ? -3.134 4.908 -4.821 1.00 88.12 104 LYS A C 1
ATOM 859 O O . LYS A 1 104 ? -3.929 5.294 -3.962 1.00 88.12 104 LYS A O 1
ATOM 864 N N . ILE A 1 105 ? -2.401 3.801 -4.669 1.00 89.81 105 ILE A N 1
ATOM 865 C CA . ILE A 1 105 ? -2.461 3.009 -3.433 1.00 89.81 105 ILE A CA 1
ATOM 866 C C . ILE A 1 105 ? -1.841 3.764 -2.253 1.00 89.81 105 ILE A C 1
ATOM 868 O O . ILE A 1 105 ? -2.401 3.727 -1.161 1.00 89.81 105 ILE A O 1
ATOM 872 N N . LEU A 1 106 ? -0.746 4.502 -2.457 1.00 92.19 106 LEU A N 1
ATOM 873 C CA . LEU A 1 106 ? -0.120 5.298 -1.397 1.00 92.19 106 LEU A CA 1
ATOM 874 C C . LEU A 1 106 ? -1.037 6.422 -0.913 1.00 92.19 106 LEU A C 1
ATOM 876 O O . LEU A 1 106 ? -1.188 6.622 0.292 1.00 92.19 106 LEU A O 1
ATOM 880 N N . LEU A 1 107 ? -1.710 7.115 -1.833 1.00 90.12 107 LEU A N 1
ATOM 881 C CA . LEU A 1 107 ? -2.718 8.118 -1.491 1.00 90.12 107 LEU A CA 1
ATOM 882 C C . LEU A 1 107 ? -3.879 7.505 -0.699 1.00 90.12 107 LEU A C 1
ATOM 884 O O . LEU A 1 107 ? -4.319 8.093 0.292 1.00 90.12 107 LEU A O 1
ATOM 888 N N . LEU A 1 108 ? -4.352 6.318 -1.095 1.00 87.44 108 LEU A N 1
ATOM 889 C CA . LEU A 1 108 ? -5.401 5.600 -0.373 1.00 87.44 108 LEU A CA 1
ATOM 890 C C . LEU A 1 108 ? -4.949 5.216 1.044 1.00 87.44 108 LEU A C 1
ATOM 892 O O . LEU A 1 108 ? -5.660 5.507 2.005 1.00 87.44 108 LEU A O 1
ATOM 896 N N . LEU A 1 109 ? -3.764 4.616 1.188 1.00 90.81 109 LEU A N 1
ATOM 897 C CA . LEU A 1 109 ? -3.214 4.206 2.483 1.00 90.81 109 LEU A CA 1
ATOM 898 C C . LEU A 1 109 ? -2.987 5.404 3.405 1.00 90.81 109 LEU A C 1
ATOM 900 O O . LEU A 1 109 ? -3.392 5.360 4.563 1.00 90.81 109 LEU A O 1
ATOM 904 N N . ASN A 1 110 ? -2.425 6.503 2.897 1.00 90.75 110 ASN A N 1
ATOM 905 C CA . ASN A 1 110 ? -2.231 7.727 3.675 1.00 90.75 110 ASN A CA 1
ATOM 906 C C . ASN A 1 110 ? -3.566 8.323 4.145 1.00 90.75 110 ASN A C 1
ATOM 908 O O . ASN A 1 110 ? -3.701 8.696 5.313 1.00 90.75 110 ASN A O 1
ATOM 912 N N . ARG A 1 111 ? -4.577 8.374 3.265 1.00 87.75 111 ARG A N 1
ATOM 913 C CA . ARG A 1 111 ? -5.931 8.818 3.637 1.00 87.75 111 ARG A CA 1
ATOM 914 C C . ARG A 1 111 ? -6.537 7.908 4.699 1.00 87.75 111 ARG A C 1
ATOM 916 O O . ARG A 1 111 ? -7.112 8.411 5.660 1.00 87.75 111 ARG A O 1
ATOM 923 N N . TYR A 1 112 ? -6.384 6.596 4.552 1.00 87.31 112 TYR A N 1
ATOM 924 C CA . TYR A 1 112 ? -6.929 5.634 5.499 1.00 87.31 112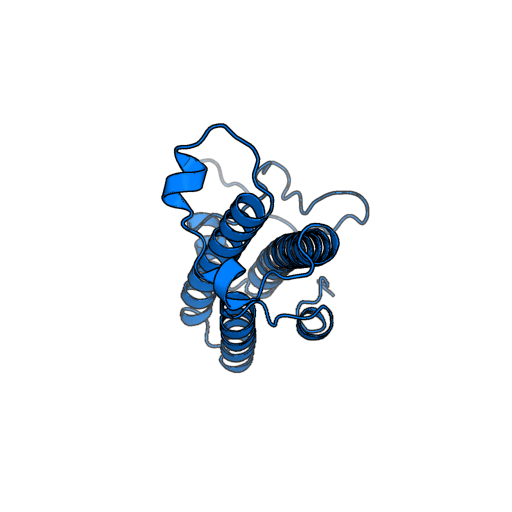 TYR A CA 1
ATOM 925 C C . TYR A 1 112 ? -6.245 5.704 6.864 1.00 87.31 112 TYR A C 1
ATOM 927 O O . TYR A 1 112 ? -6.933 5.753 7.875 1.00 87.31 112 TYR A O 1
ATOM 935 N N . ILE A 1 113 ? -4.916 5.823 6.914 1.00 89.62 113 ILE A N 1
ATOM 936 C CA . ILE A 1 113 ? -4.174 6.068 8.161 1.00 89.62 113 ILE A CA 1
ATOM 937 C C . ILE A 1 113 ? -4.690 7.338 8.846 1.00 89.62 113 ILE A C 1
ATOM 939 O O . ILE A 1 113 ? -4.908 7.335 10.055 1.00 89.62 113 ILE A O 1
ATOM 943 N N . GLY A 1 114 ? -4.927 8.413 8.086 1.00 88.12 114 GLY A N 1
ATOM 944 C CA . GLY A 1 114 ? -5.512 9.648 8.615 1.00 88.12 114 GLY A CA 1
ATOM 945 C C . GLY A 1 114 ? -6.892 9.439 9.246 1.00 88.12 114 GLY A C 1
ATOM 946 O O . GLY A 1 114 ? -7.151 9.963 10.324 1.00 88.12 114 GLY A O 1
ATOM 947 N N . LEU A 1 115 ? -7.749 8.633 8.614 1.00 84.31 115 LEU A N 1
ATOM 948 C CA . LEU A 1 115 ? -9.070 8.276 9.141 1.00 84.31 115 LEU A CA 1
ATOM 949 C C . LEU A 1 115 ? -8.975 7.378 10.379 1.00 84.31 115 LEU A C 1
ATOM 951 O O . LEU A 1 115 ? -9.667 7.613 11.362 1.00 84.31 115 LEU A O 1
ATOM 955 N N . LEU A 1 116 ? -8.094 6.378 10.360 1.00 84.38 116 LEU A N 1
ATOM 956 C CA . LEU A 1 116 ? -7.895 5.464 11.481 1.00 84.38 116 LEU A CA 1
ATOM 957 C C . LEU A 1 116 ? -7.305 6.158 12.702 1.00 84.38 116 LEU A C 1
ATOM 959 O O . LEU A 1 116 ? -7.613 5.746 13.808 1.00 84.38 116 LEU A O 1
ATOM 963 N N . LYS A 1 117 ? -6.513 7.221 12.540 1.00 87.00 117 LYS A N 1
ATOM 964 C CA . LYS A 1 117 ? -6.028 8.036 13.668 1.00 87.00 117 LYS A CA 1
ATOM 965 C C . LYS A 1 117 ? -7.147 8.753 14.429 1.00 87.00 117 LYS A C 1
ATOM 967 O O . LYS A 1 117 ? -6.930 9.155 15.564 1.00 87.00 117 LYS A O 1
ATOM 972 N N . LEU A 1 118 ? -8.331 8.897 13.828 1.00 82.12 118 LEU A N 1
ATOM 973 C CA . LEU A 1 118 ? -9.541 9.357 14.524 1.00 82.12 118 LEU A CA 1
ATOM 974 C C . LEU A 1 118 ? -10.184 8.243 15.366 1.00 82.12 118 LEU A C 1
ATOM 976 O O . LEU A 1 118 ? -11.122 8.491 16.116 1.00 82.12 118 LEU A O 1
ATOM 980 N N . THR A 1 119 ? -9.692 7.014 15.225 1.00 77.06 119 THR A N 1
ATOM 981 C CA . THR A 1 119 ? -10.095 5.833 15.985 1.00 77.06 119 THR A CA 1
ATOM 982 C C . THR A 1 119 ? -8.986 5.471 16.977 1.00 77.06 119 THR A C 1
ATOM 984 O O . THR A 1 119 ? -7.814 5.755 16.742 1.00 77.06 119 THR A O 1
ATOM 987 N N . ASN A 1 120 ? -9.325 4.798 18.076 1.00 80.38 120 ASN A N 1
ATOM 988 C CA . ASN A 1 120 ? -8.350 4.394 19.099 1.00 80.38 120 ASN A CA 1
ATOM 989 C C . ASN A 1 120 ? -7.731 2.999 18.842 1.00 80.38 120 ASN A C 1
ATOM 991 O O . ASN A 1 120 ? -7.286 2.336 19.778 1.00 80.38 120 ASN A O 1
ATOM 995 N N . ASP A 1 121 ? -7.706 2.521 17.591 1.00 83.44 121 ASP A N 1
ATOM 996 C CA . ASP A 1 121 ? -7.184 1.190 17.244 1.00 83.44 121 ASP A CA 1
ATOM 997 C C . ASP A 1 121 ? -5.704 1.223 16.820 1.00 83.44 121 ASP A C 1
ATOM 999 O O . ASP A 1 121 ? -5.343 1.138 15.643 1.00 83.44 121 ASP A O 1
ATOM 1003 N N . TYR A 1 122 ? -4.825 1.352 17.814 1.00 88.12 122 TYR A N 1
ATOM 1004 C CA . TYR A 1 122 ? -3.377 1.477 17.619 1.00 88.12 122 TYR A CA 1
ATOM 1005 C C . TYR A 1 122 ? -2.735 0.287 16.897 1.00 88.12 122 TYR A C 1
ATOM 1007 O O . TYR A 1 122 ? -1.849 0.475 16.058 1.00 88.12 122 TYR A O 1
ATOM 1015 N N . ASN A 1 123 ? -3.170 -0.936 17.209 1.00 87.69 123 ASN A N 1
ATOM 1016 C CA . ASN A 1 123 ? -2.612 -2.146 16.603 1.00 87.69 123 ASN A CA 1
ATOM 1017 C C . ASN A 1 123 ? -2.916 -2.185 15.106 1.00 87.69 123 ASN A C 1
ATOM 1019 O O . ASN A 1 123 ? -2.035 -2.475 14.292 1.00 87.69 123 ASN A O 1
ATOM 1023 N N . TYR A 1 124 ? -4.147 -1.830 14.743 1.00 86.94 124 TYR A N 1
ATOM 1024 C CA . TYR A 1 124 ? -4.569 -1.790 13.357 1.00 86.94 124 TYR A CA 1
ATOM 1025 C C . TYR A 1 124 ? -3.910 -0.643 12.576 1.00 86.94 124 TYR A C 1
ATOM 1027 O O . TYR A 1 124 ? -3.427 -0.860 11.465 1.00 86.94 124 TYR A O 1
ATOM 1035 N N . ILE A 1 125 ? -3.785 0.552 13.170 1.00 90.31 125 ILE A N 1
ATOM 1036 C CA . ILE A 1 125 ? -3.047 1.674 12.561 1.00 90.31 125 ILE A CA 1
ATOM 1037 C C . ILE A 1 125 ? -1.613 1.253 12.223 1.00 90.31 125 ILE A C 1
ATOM 1039 O O . ILE A 1 125 ? -1.170 1.434 11.089 1.00 90.31 125 ILE A O 1
ATOM 1043 N N . LYS A 1 126 ? -0.903 0.635 13.175 1.00 91.81 126 LYS A N 1
ATOM 1044 C CA . LYS A 1 126 ? 0.485 0.193 12.984 1.00 91.81 126 LYS A CA 1
ATOM 1045 C C . LYS A 1 126 ? 0.618 -0.835 11.857 1.00 91.81 126 LYS A C 1
ATOM 1047 O O . LYS A 1 126 ? 1.590 -0.792 11.103 1.00 91.81 126 LYS A O 1
ATOM 1052 N N . MET A 1 127 ? -0.360 -1.731 11.714 1.00 91.19 127 MET A N 1
ATOM 1053 C CA . MET A 1 127 ? -0.411 -2.694 10.612 1.00 91.19 127 MET A CA 1
ATOM 1054 C C . MET A 1 127 ? -0.539 -1.995 9.249 1.00 91.19 127 MET A C 1
ATOM 1056 O O . MET A 1 127 ? 0.198 -2.320 8.318 1.00 91.19 127 MET A O 1
ATOM 1060 N N . ILE A 1 128 ? -1.440 -1.016 9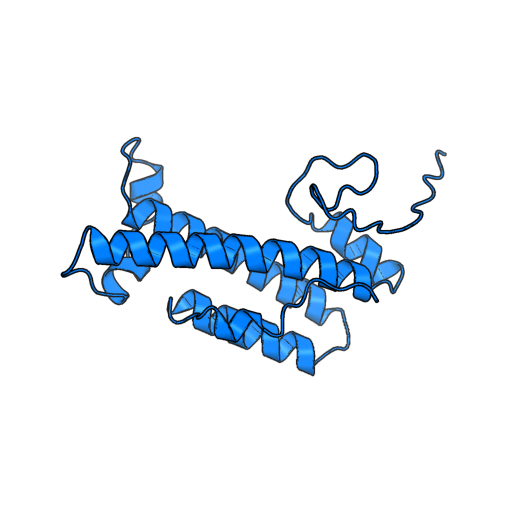.124 1.00 91.75 128 ILE A N 1
ATOM 1061 C CA . ILE A 1 128 ? -1.625 -0.262 7.874 1.00 91.75 128 ILE A CA 1
ATOM 1062 C C . ILE A 1 128 ? -0.405 0.626 7.572 1.00 91.75 128 ILE A C 1
ATOM 1064 O O . ILE A 1 128 ? -0.003 0.746 6.415 1.00 91.75 128 ILE A O 1
ATOM 1068 N N . GLU A 1 129 ? 0.238 1.203 8.589 1.00 93.69 129 GLU A N 1
ATOM 1069 C CA . GLU A 1 129 ? 1.482 1.965 8.425 1.00 93.69 129 GLU A CA 1
ATOM 1070 C C . GLU A 1 129 ? 2.649 1.094 7.929 1.00 93.69 129 GLU A C 1
ATOM 1072 O O . GLU A 1 129 ? 3.417 1.533 7.069 1.00 93.69 129 GLU A O 1
ATOM 1077 N N . ASP A 1 130 ? 2.783 -0.143 8.421 1.00 93.81 130 ASP A N 1
ATOM 1078 C CA . ASP A 1 130 ? 3.771 -1.105 7.912 1.00 93.81 130 ASP A CA 1
ATOM 1079 C C . ASP A 1 130 ? 3.505 -1.458 6.441 1.00 93.81 130 ASP A C 1
ATOM 1081 O O . ASP A 1 130 ? 4.417 -1.426 5.608 1.00 93.81 130 ASP A O 1
ATOM 1085 N N . LEU A 1 131 ? 2.238 -1.698 6.089 1.00 93.31 131 LEU A N 1
ATOM 1086 C CA . LEU A 1 131 ? 1.834 -1.947 4.707 1.00 93.31 131 LEU A CA 1
ATOM 1087 C C . LEU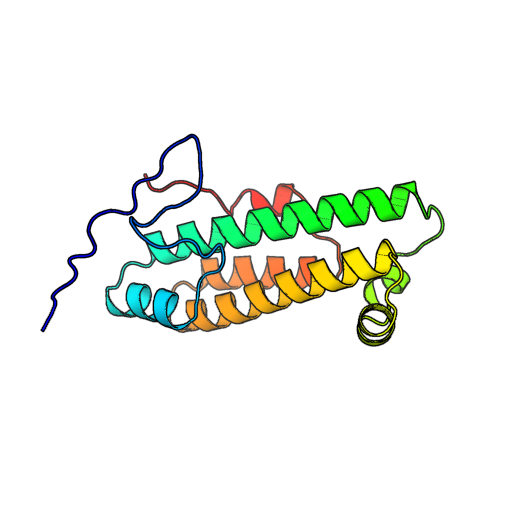 A 1 131 ? 2.151 -0.756 3.792 1.00 93.31 131 LEU A C 1
ATOM 1089 O O . LEU A 1 131 ? 2.646 -0.948 2.679 1.00 93.31 131 LEU A O 1
ATOM 1093 N N . ASN A 1 132 ? 1.919 0.472 4.262 1.00 94.12 132 ASN A N 1
ATOM 1094 C CA . ASN A 1 132 ? 2.260 1.694 3.535 1.00 94.12 132 ASN A CA 1
ATOM 1095 C C . ASN A 1 132 ? 3.765 1.772 3.252 1.00 94.12 132 ASN A C 1
ATOM 1097 O O . ASN A 1 132 ? 4.169 1.950 2.105 1.00 94.12 132 ASN A O 1
ATOM 1101 N N . LYS A 1 133 ? 4.608 1.524 4.262 1.00 94.44 133 LYS A N 1
ATOM 1102 C CA . LYS A 1 133 ? 6.074 1.506 4.104 1.00 94.44 133 LYS A CA 1
ATOM 1103 C C . LYS A 1 133 ? 6.544 0.443 3.108 1.00 94.44 133 LYS A C 1
ATOM 1105 O O . LYS A 1 133 ? 7.429 0.712 2.297 1.00 94.44 133 LYS A O 1
ATOM 1110 N N . LYS A 1 134 ? 5.959 -0.756 3.143 1.00 93.31 134 LYS A N 1
ATOM 1111 C CA . LYS A 1 134 ? 6.259 -1.829 2.176 1.00 93.31 134 LYS A CA 1
ATOM 1112 C C . LYS A 1 134 ? 5.823 -1.466 0.759 1.00 93.31 134 LYS A C 1
ATOM 1114 O O . LYS A 1 134 ? 6.534 -1.763 -0.198 1.00 93.31 134 LYS A O 1
ATOM 1119 N N . THR A 1 135 ? 4.682 -0.792 0.626 1.00 92.75 135 THR A N 1
ATOM 1120 C CA . THR A 1 135 ? 4.149 -0.338 -0.664 1.00 92.75 135 THR A CA 1
ATOM 1121 C C . THR A 1 135 ? 5.039 0.737 -1.286 1.00 92.75 135 THR A C 1
ATOM 1123 O O . THR A 1 135 ? 5.367 0.630 -2.462 1.00 92.75 135 THR A O 1
ATOM 1126 N N . GLN A 1 136 ? 5.526 1.702 -0.495 1.00 91.75 136 GLN A N 1
ATOM 1127 C CA . GLN A 1 136 ? 6.473 2.732 -0.958 1.00 91.75 136 GLN A CA 1
ATOM 1128 C C . GLN A 1 136 ? 7.761 2.132 -1.527 1.00 91.75 136 GLN A C 1
ATOM 1130 O O . GLN A 1 136 ? 8.312 2.636 -2.498 1.00 91.75 136 GLN A O 1
ATOM 1135 N N . LYS A 1 137 ? 8.236 1.036 -0.928 1.00 92.19 137 LYS A N 1
ATOM 1136 C CA . LYS A 1 137 ? 9.457 0.339 -1.353 1.00 92.19 137 LYS A CA 1
ATOM 1137 C C . LYS A 1 137 ? 9.212 -0.720 -2.432 1.00 92.19 137 LYS A C 1
ATOM 1139 O O . LYS A 1 137 ? 10.149 -1.424 -2.794 1.00 92.19 137 LYS A O 1
ATOM 1144 N N . LEU A 1 138 ? 7.969 -0.893 -2.893 1.00 90.44 138 LEU A N 1
ATOM 1145 C CA . LEU A 1 138 ? 7.547 -1.997 -3.767 1.00 90.44 138 LEU A CA 1
ATOM 1146 C C . LEU A 1 138 ? 7.969 -3.391 -3.245 1.00 90.44 138 LEU A C 1
ATOM 1148 O O . LEU A 1 138 ? 8.165 -4.328 -4.019 1.00 90.44 138 LEU A O 1
ATOM 1152 N N . THR A 1 139 ? 8.102 -3.550 -1.922 1.00 91.56 139 THR A N 1
ATOM 1153 C CA . THR A 1 139 ? 8.480 -4.815 -1.262 1.00 91.56 139 THR A CA 1
ATOM 1154 C C . THR A 1 139 ? 7.287 -5.579 -0.695 1.00 91.56 139 THR A C 1
ATOM 1156 O O . THR A 1 139 ? 7.471 -6.644 -0.101 1.00 91.56 139 THR A O 1
ATOM 1159 N N . VAL A 1 140 ? 6.073 -5.050 -0.876 1.00 90.81 140 VAL A N 1
ATOM 1160 C CA . VAL A 1 140 ? 4.823 -5.691 -0.458 1.00 90.81 140 VAL A CA 1
ATOM 1161 C C . VAL A 1 140 ? 4.678 -7.076 -1.091 1.00 90.81 140 VAL A C 1
ATOM 1163 O O . VAL A 1 140 ? 5.038 -7.300 -2.247 1.00 90.81 140 VAL A O 1
ATOM 1166 N N . LYS A 1 141 ? 4.158 -8.030 -0.323 1.00 89.88 141 LYS A N 1
ATOM 1167 C CA . LYS A 1 141 ? 3.910 -9.410 -0.742 1.00 89.88 141 LYS A CA 1
ATOM 1168 C C . LYS A 1 141 ? 2.452 -9.773 -0.500 1.00 89.88 141 LYS A C 1
ATOM 1170 O O . LYS A 1 141 ? 1.794 -9.241 0.388 1.00 89.88 141 LYS A O 1
ATOM 1175 N N . LYS A 1 142 ? 1.965 -10.796 -1.210 1.00 86.81 142 LYS A N 1
ATOM 1176 C CA . LYS A 1 142 ? 0.631 -11.373 -0.949 1.00 86.81 142 LYS A CA 1
ATOM 1177 C C . LYS A 1 142 ? 0.456 -11.834 0.505 1.00 86.81 142 LYS A C 1
ATOM 1179 O O . LYS A 1 142 ? -0.654 -11.815 1.019 1.00 86.81 142 LYS A O 1
ATOM 1184 N N . SER A 1 143 ? 1.540 -12.235 1.176 1.00 87.69 143 SER A N 1
ATOM 1185 C CA . SER A 1 143 ? 1.518 -12.619 2.592 1.00 87.69 143 SER A CA 1
ATOM 1186 C C . SER A 1 143 ? 1.182 -11.462 3.531 1.00 87.69 143 SER A C 1
ATOM 1188 O O . SER A 1 143 ? 0.574 -11.711 4.567 1.00 87.69 143 SER A O 1
ATOM 1190 N N . ASP A 1 144 ? 1.534 -10.223 3.172 1.00 87.19 144 ASP A N 1
ATOM 1191 C CA . ASP A 1 144 ? 1.238 -9.034 3.983 1.00 87.19 144 ASP A CA 1
ATOM 1192 C C . ASP A 1 144 ? -0.266 -8.717 3.999 1.00 87.19 144 ASP A C 1
ATOM 1194 O O . ASP A 1 144 ? -0.769 -8.102 4.932 1.00 87.19 144 ASP A O 1
ATOM 1198 N N . LEU A 1 145 ? -1.008 -9.208 3.001 1.00 85.62 145 LEU A N 1
ATOM 1199 C CA . LEU A 1 145 ? -2.455 -9.024 2.881 1.00 85.62 145 LEU A CA 1
ATOM 1200 C C . LEU A 1 145 ? -3.269 -10.030 3.708 1.00 85.62 145 LEU A C 1
ATOM 1202 O O . LEU A 1 145 ? -4.492 -9.944 3.732 1.00 85.62 145 LEU A O 1
ATOM 1206 N N . LYS A 1 146 ? -2.635 -10.993 4.395 1.00 83.50 146 LYS A N 1
ATOM 1207 C CA . LYS A 1 146 ? -3.352 -12.027 5.171 1.00 83.50 146 LYS A CA 1
ATOM 1208 C C . LYS A 1 146 ? -4.238 -11.449 6.276 1.00 83.50 146 LYS A C 1
ATOM 1210 O O . LYS A 1 146 ? -5.284 -12.024 6.571 1.00 83.50 146 LYS A O 1
ATOM 1215 N N . HIS A 1 147 ? -3.806 -10.342 6.874 1.00 76.38 147 HIS A N 1
ATOM 1216 C CA . HIS A 1 147 ? -4.507 -9.661 7.965 1.00 76.38 147 HIS A CA 1
ATOM 1217 C C . HIS A 1 147 ? -5.529 -8.624 7.472 1.00 76.38 147 HIS A C 1
ATOM 1219 O O . HIS A 1 147 ? -6.256 -8.061 8.278 1.00 76.38 147 HIS A O 1
ATOM 1225 N N . ILE A 1 148 ? -5.605 -8.410 6.156 1.00 78.25 148 ILE A N 1
ATOM 1226 C CA . ILE A 1 148 ? -6.575 -7.550 5.471 1.00 78.25 148 ILE A CA 1
ATOM 1227 C C . ILE A 1 148 ? -7.657 -8.488 4.929 1.00 78.25 148 ILE A C 1
ATOM 1229 O O . ILE A 1 148 ? -7.595 -8.959 3.785 1.00 78.25 148 ILE A O 1
ATOM 1233 N N . ARG A 1 149 ? -8.576 -8.904 5.809 1.00 66.62 149 ARG A N 1
ATOM 1234 C CA . ARG A 1 149 ? -9.460 -10.053 5.577 1.00 66.62 149 ARG A CA 1
ATOM 1235 C C . ARG A 1 149 ? -10.923 -9.615 5.511 1.00 66.62 149 ARG A C 1
ATOM 1237 O O . ARG A 1 149 ? -11.496 -9.103 6.456 1.00 66.62 149 ARG A O 1
ATOM 1244 N N . GLN A 1 150 ? -11.536 -9.943 4.375 1.00 58.34 150 GLN A N 1
ATOM 1245 C CA . GLN A 1 150 ? -12.858 -9.534 3.878 1.00 58.34 150 GLN A CA 1
ATOM 1246 C C . GLN A 1 150 ? -14.105 -9.948 4.692 1.00 58.34 150 GLN A C 1
ATOM 1248 O O . GLN A 1 150 ? -15.191 -9.962 4.117 1.00 58.34 150 GLN A O 1
ATOM 1253 N N . LYS A 1 151 ? -14.023 -10.327 5.968 1.00 48.97 151 LYS A N 1
ATOM 1254 C CA . LYS A 1 151 ? -15.211 -10.857 6.656 1.00 48.97 151 LYS A CA 1
ATOM 1255 C C . LYS A 1 151 ? -15.825 -9.862 7.636 1.00 48.97 151 LYS A C 1
ATOM 1257 O O . LYS A 1 151 ? -15.220 -9.533 8.647 1.00 48.97 151 LYS A O 1
ATOM 1262 N N . LEU A 1 152 ? -17.054 -9.447 7.318 1.00 46.72 152 LEU A N 1
ATOM 1263 C CA . LEU A 1 152 ? -18.090 -9.290 8.336 1.00 46.72 152 LEU A CA 1
ATOM 1264 C C . LEU A 1 152 ? -18.421 -10.717 8.798 1.00 46.72 152 LEU A C 1
ATOM 1266 O O . LEU A 1 152 ? -18.727 -11.557 7.947 1.00 46.72 152 LEU A O 1
ATOM 1270 N N . GLU A 1 153 ? -18.230 -11.013 10.082 1.00 35.25 153 GLU A N 1
ATOM 1271 C CA . GLU A 1 153 ? -18.852 -12.196 10.698 1.00 35.25 153 GLU A CA 1
ATOM 1272 C C . GLU A 1 153 ? -20.366 -12.005 10.801 1.00 35.25 153 GLU A C 1
ATOM 1274 O O . GLU A 1 153 ? -20.798 -10.849 11.027 1.00 35.25 153 GLU A O 1
#

Foldseek 3Di:
DDDDDQDDQDDDPPDDSDSPPDPDLDQDPVNLVVCVVVVVVVVSLLSLLVSLVVLLVVLLVLVVVCCVVPVPDDLVNLLPDDLVVVVVDPDDDSSNVSNVSLVVSLVSLVVVLVSCVSPPPPVVSVLSVVQSVCSSSVNDDPVSSPVSDNDDD

Sequence (153 aa):
MRVISFSVCSINEKDRIGIRGYVKDEITKPFAEYFIKNNDLICLKVLCEKEIRFKIEDTLKCVKNVKEDYLKTTTEEMISYNLEDYQKTKSYHLIGKLSSWSEKILLLLNRYIGLLKLTNDYNYIKMIEDLNKKTQKLTVKKSDLKHIRQKLE